Protein AF-A0A258DUW4-F1 (afdb_monomer)

Solvent-accessible surface area (backbone atoms only — not comparable to full-atom values): 9072 Å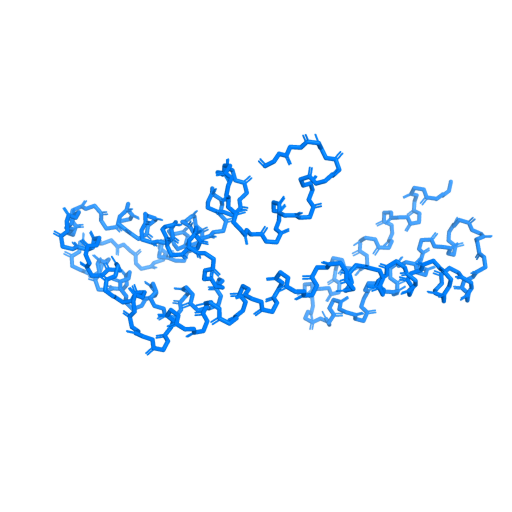² total; per-residue (Å²): 98,44,69,60,14,43,53,49,16,50,50,52,37,54,58,42,42,78,71,71,47,60,60,82,65,36,52,59,52,24,50,40,41,19,28,56,47,52,74,44,62,50,70,50,49,46,58,65,46,48,47,46,52,52,50,50,48,46,68,70,45,42,64,57,53,50,51,36,50,50,49,23,47,51,36,59,78,69,43,50,56,56,51,51,43,50,50,35,44,69,74,53,34,42,93,33,31,61,60,30,35,20,50,37,26,20,55,47,28,39,73,29,33,45,69,72,61,48,48,68,54,46,50,60,52,43,51,55,30,23,61,74,48,73,45,67,72,83,52,47,63,56,29,40,45,49,11,40,65,36,48,34,41,77,68,54,86,88,35,75,32,72,76,42,60,67,48,26,79,79,72,76,51,131

Foldseek 3Di:
DLVVQLVVLVVVLVVVVVVVDDSVVSVLVSQLSSCVVVVHDSVCSNPVPVVVVVVVCCVVCVVLVVVLAVQLVCCLVVCVLLVLLVVLCVVVHLCCLLVSLLQSQLVSVLSSHDLVSLCVRSVVSSVVSCVVNVHDPVCSVVSNCNNNPPCSAAPDPPRSHPNCVVCCVVVVHD

pLDDT: mean 79.93, std 10.69, range [49.47, 94.0]

Radius of gyration: 20.36 Å; Cα contacts (8 Å, |Δi|>4): 201; chains: 1; bounding box: 44×37×56 Å

Sequence (174 aa):
MGLLGILAGLGVLIFLAFRGWSIMLLAPVAGLIAAAFSSEPLLASWTQTFMLNAASFVAQFMPLFLLGALFGKLMEDSGSVTSIANFMTTRLGPQRAILAVVLAGAVVTYGGVSLFVAFFVLAPMATALFQSSGVPRRLMPAAIALGTSTFAMSAMPGTPSIQNAIPMPFFGTT

Secondary structure (DSSP, 8-state):
-HHHHHHHHHHHHHHHHHTT--HHHHHHHHHHHHHHHTT--HHHIIIIIIHHHHHHHHHHHHHHHHHHHHHHHHHHHTTHHHHHHHHHHHHH-GGGHHHHHHHHHHHHHHTT--HHHHHHHHHHHHHHHHHHHT--GGGHHHHHHHIIIIIHHHTSTT---HHHHTTHHHHT--

Mean predicted aligned error: 9.04 Å

Structure (mmCIF, N/CA/C/O backbone):
data_AF-A0A258DUW4-F1
#
_entry.id   AF-A0A258DUW4-F1
#
loop_
_atom_site.group_PDB
_atom_site.id
_atom_site.type_symbol
_atom_site.label_atom_id
_atom_site.label_alt_id
_atom_site.label_comp_id
_atom_site.label_asym_id
_atom_site.label_entity_id
_atom_site.label_seq_id
_atom_site.pdbx_PDB_ins_code
_atom_site.Cartn_x
_atom_site.Cartn_y
_atom_site.Cartn_z
_atom_site.occupancy
_atom_site.B_iso_or_equiv
_atom_site.auth_seq_id
_atom_site.auth_comp_id
_atom_site.auth_asym_id
_atom_site.auth_atom_id
_atom_site.pdbx_PDB_model_num
ATOM 1 N N . MET A 1 1 ? 2.252 -0.345 -33.210 1.00 61.62 1 MET A N 1
ATOM 2 C CA . MET A 1 1 ? 2.706 -1.644 -32.663 1.00 61.62 1 MET A CA 1
ATOM 3 C C . MET A 1 1 ? 3.051 -1.587 -31.17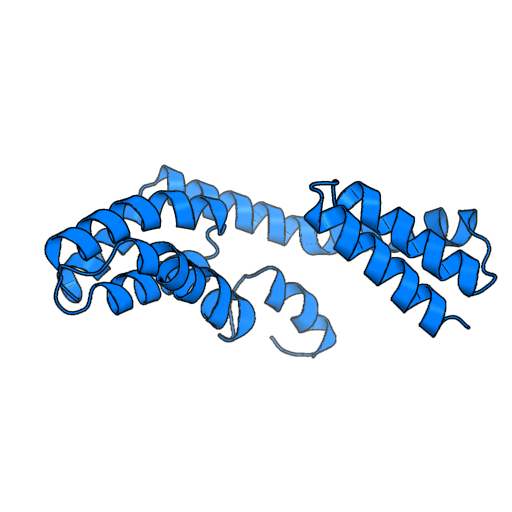6 1.00 61.62 1 MET A C 1
ATOM 5 O O . MET A 1 1 ? 2.662 -2.510 -30.474 1.00 61.62 1 MET A O 1
ATOM 9 N N . GLY A 1 2 ? 3.652 -0.507 -30.654 1.00 74.62 2 GLY A N 1
ATOM 10 C CA . GLY A 1 2 ? 3.999 -0.413 -29.223 1.00 74.62 2 GLY A CA 1
ATOM 11 C C . GLY A 1 2 ? 2.837 -0.592 -28.232 1.00 74.62 2 GLY A C 1
ATOM 12 O O . GLY A 1 2 ? 3.000 -1.278 -27.230 1.00 74.62 2 GLY A O 1
ATOM 13 N N . LEU A 1 3 ? 1.630 -0.093 -28.538 1.00 85.12 3 LEU A N 1
ATOM 14 C CA . LEU A 1 3 ? 0.448 -0.299 -27.681 1.00 85.12 3 LEU A CA 1
ATOM 15 C C . LEU A 1 3 ? 0.090 -1.786 -27.508 1.00 85.12 3 LEU A C 1
ATOM 17 O O . LEU A 1 3 ? -0.226 -2.218 -26.404 1.00 85.12 3 LEU A O 1
ATOM 21 N N . LEU A 1 4 ? 0.175 -2.578 -28.582 1.00 88.31 4 LEU A N 1
ATOM 22 C CA . LEU A 1 4 ? -0.075 -4.023 -28.524 1.00 88.31 4 LEU A CA 1
ATOM 23 C C . LEU A 1 4 ? 0.985 -4.731 -27.672 1.00 88.31 4 LEU A C 1
ATOM 25 O O . LEU A 1 4 ? 0.642 -5.618 -26.899 1.00 88.31 4 LEU A O 1
ATOM 29 N N . GLY A 1 5 ? 2.244 -4.293 -27.763 1.00 87.25 5 GLY A N 1
ATOM 30 C CA . GLY A 1 5 ? 3.333 -4.772 -26.913 1.00 87.25 5 GLY A CA 1
ATOM 31 C C . GLY A 1 5 ? 3.110 -4.499 -25.432 1.00 87.25 5 GLY A C 1
ATOM 32 O O . GLY A 1 5 ? 3.297 -5.386 -24.603 1.00 87.25 5 GLY A O 1
ATOM 33 N N . ILE A 1 6 ? 2.655 -3.289 -25.102 1.00 88.00 6 ILE A N 1
ATOM 34 C CA . ILE A 1 6 ? 2.314 -2.900 -23.729 1.00 88.00 6 ILE A CA 1
ATOM 35 C C . ILE A 1 6 ? 1.155 -3.753 -23.205 1.00 88.00 6 ILE A C 1
ATOM 37 O O . ILE A 1 6 ? 1.253 -4.301 -22.111 1.00 88.00 6 ILE A O 1
ATOM 41 N N . LEU A 1 7 ? 0.081 -3.917 -23.986 1.00 92.94 7 LEU A N 1
ATOM 42 C CA . LEU A 1 7 ? -1.069 -4.738 -23.591 1.00 92.94 7 LEU A CA 1
ATOM 43 C C . LEU A 1 7 ? -0.688 -6.214 -23.410 1.00 92.94 7 LEU A C 1
ATOM 45 O O . LEU A 1 7 ? -1.125 -6.841 -22.446 1.00 92.94 7 LEU A O 1
ATOM 49 N N . ALA A 1 8 ? 0.156 -6.759 -24.289 1.00 92.25 8 ALA A N 1
ATOM 50 C CA . ALA A 1 8 ? 0.662 -8.123 -24.173 1.00 92.25 8 ALA A CA 1
ATOM 51 C C . ALA A 1 8 ? 1.546 -8.298 -22.927 1.00 92.25 8 ALA A C 1
ATOM 53 O O . ALA A 1 8 ? 1.333 -9.229 -22.151 1.00 92.25 8 ALA A O 1
ATOM 54 N N . GLY A 1 9 ? 2.491 -7.381 -22.694 1.00 90.38 9 GLY A N 1
ATOM 55 C CA . GLY A 1 9 ? 3.350 -7.391 -21.509 1.00 90.38 9 GLY A CA 1
ATOM 56 C C . GLY A 1 9 ? 2.547 -7.283 -20.212 1.00 90.38 9 GLY A C 1
ATOM 57 O O . GLY A 1 9 ? 2.777 -8.050 -19.277 1.00 90.38 9 GLY A O 1
ATOM 58 N N . LEU A 1 10 ? 1.547 -6.398 -20.180 1.00 92.12 10 LEU A N 1
ATOM 59 C CA . LEU A 1 10 ? 0.636 -6.245 -19.047 1.00 92.12 10 LEU A CA 1
ATOM 60 C C . LEU A 1 10 ? -0.199 -7.514 -18.821 1.00 92.12 10 LEU A C 1
ATOM 62 O O . LEU A 1 10 ? -0.313 -7.978 -17.690 1.00 92.12 10 LEU A O 1
ATOM 66 N N . GLY A 1 11 ? -0.745 -8.105 -19.886 1.00 93.62 11 GLY A N 1
ATOM 67 C CA . GLY A 1 11 ? -1.515 -9.345 -19.811 1.00 93.62 11 GLY A CA 1
ATOM 68 C C . GLY A 1 11 ? -0.697 -10.506 -19.243 1.00 93.62 11 GLY A C 1
ATOM 69 O O . GLY A 1 11 ? -1.169 -11.209 -18.349 1.00 93.62 11 GLY A O 1
ATOM 70 N N . VAL A 1 12 ? 0.552 -10.665 -19.698 1.00 92.50 12 VAL A N 1
ATOM 71 C CA . VAL A 1 12 ? 1.491 -11.674 -19.176 1.00 92.50 12 VAL A CA 1
ATOM 72 C C . V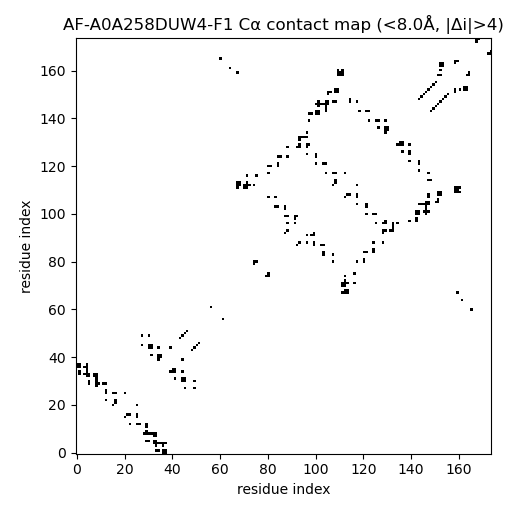AL A 1 12 ? 1.808 -11.421 -17.704 1.00 92.50 12 VAL A C 1
ATOM 74 O O . VAL A 1 12 ? 1.756 -12.355 -16.902 1.00 92.50 12 VAL A O 1
ATOM 77 N N . LEU A 1 13 ? 2.091 -10.169 -17.334 1.00 93.12 13 LEU A N 1
ATOM 78 C CA . LEU A 1 13 ? 2.370 -9.789 -15.951 1.00 93.12 13 LEU A CA 1
ATOM 79 C C . LEU A 1 13 ? 1.189 -10.124 -15.042 1.00 93.12 13 LEU A C 1
ATOM 81 O O . LEU A 1 13 ? 1.382 -10.785 -14.026 1.00 93.12 13 LEU A O 1
ATOM 85 N N . ILE A 1 14 ? -0.027 -9.720 -15.416 1.00 92.94 14 ILE A N 1
ATOM 86 C CA . ILE A 1 14 ? -1.240 -9.971 -14.630 1.00 92.94 14 ILE A CA 1
ATOM 87 C C . ILE A 1 14 ? -1.478 -11.477 -14.492 1.00 92.94 14 ILE A C 1
ATOM 89 O O . ILE A 1 14 ? -1.643 -11.976 -13.379 1.00 92.94 14 ILE A O 1
ATOM 93 N N . PHE A 1 15 ? -1.451 -12.215 -15.604 1.00 94.00 15 PHE A N 1
ATOM 94 C CA . PHE A 1 15 ? -1.701 -13.656 -15.609 1.00 94.00 15 PHE A CA 1
ATOM 95 C C . PHE A 1 15 ? -0.720 -14.419 -14.708 1.00 94.00 15 PHE A C 1
ATOM 97 O O . PHE A 1 15 ? -1.131 -15.262 -13.908 1.00 94.00 15 PHE A O 1
ATOM 104 N N . LEU A 1 16 ? 0.576 -14.109 -14.801 1.00 92.81 16 LEU A N 1
ATOM 105 C CA . LEU A 1 16 ? 1.602 -14.774 -13.999 1.00 92.81 16 LEU A CA 1
ATOM 106 C C . LEU A 1 16 ? 1.604 -14.305 -12.539 1.00 92.81 16 LEU A C 1
ATOM 108 O O . LEU A 1 16 ? 1.840 -15.124 -11.650 1.00 92.81 16 LEU A O 1
ATOM 112 N N . ALA A 1 17 ? 1.271 -13.041 -12.267 1.00 91.06 17 ALA A N 1
ATOM 113 C CA . ALA A 1 17 ? 1.119 -12.538 -10.903 1.00 91.06 17 ALA A CA 1
ATOM 114 C C . ALA A 1 17 ? -0.002 -13.279 -10.156 1.00 91.06 17 ALA A C 1
ATOM 116 O O . ALA A 1 17 ? 0.204 -13.722 -9.027 1.00 91.06 17 ALA A O 1
ATOM 117 N N . PHE A 1 18 ? -1.148 -13.528 -10.806 1.00 90.69 18 PHE A N 1
ATOM 118 C CA . PHE A 1 18 ? -2.220 -14.356 -10.233 1.00 90.69 18 PHE A CA 1
ATOM 119 C C . PHE A 1 18 ? -1.818 -15.823 -10.029 1.00 90.69 18 PHE A C 1
ATOM 121 O O . PHE A 1 18 ? -2.407 -16.514 -9.201 1.00 90.69 18 PHE A O 1
ATOM 128 N N . ARG A 1 19 ? -0.788 -16.298 -10.738 1.00 91.00 19 ARG A N 1
ATOM 129 C CA . ARG A 1 19 ? -0.207 -17.637 -10.568 1.00 91.00 19 ARG A CA 1
ATOM 130 C C . ARG A 1 19 ? 0.877 -17.693 -9.480 1.00 91.00 19 ARG A C 1
ATOM 132 O O . ARG A 1 19 ? 1.535 -18.720 -9.334 1.00 91.00 19 ARG A O 1
ATOM 139 N N . GLY A 1 20 ? 1.071 -16.608 -8.726 1.00 87.38 20 GLY A N 1
ATOM 140 C CA . GLY A 1 20 ? 1.993 -16.541 -7.589 1.00 87.38 20 GLY A CA 1
ATOM 141 C C . GLY A 1 20 ? 3.451 -16.264 -7.958 1.00 87.38 20 GLY A C 1
ATOM 142 O O . GLY A 1 20 ? 4.335 -16.441 -7.124 1.00 87.38 20 GLY A O 1
ATOM 143 N N . TRP A 1 21 ? 3.730 -15.844 -9.194 1.00 91.56 21 TRP A N 1
ATOM 144 C CA . TRP A 1 21 ? 5.083 -15.465 -9.597 1.00 91.56 21 TRP A CA 1
ATOM 145 C C . TRP A 1 21 ? 5.468 -14.105 -9.004 1.00 91.56 21 TRP A C 1
ATOM 147 O O . TRP A 1 21 ? 4.634 -13.211 -8.859 1.00 91.56 21 TRP A O 1
ATOM 157 N N . SER A 1 22 ? 6.753 -13.932 -8.687 1.00 89.75 22 SER A N 1
ATOM 158 C CA . SER A 1 22 ? 7.258 -12.678 -8.121 1.00 89.75 22 SER A CA 1
ATOM 159 C C . SER A 1 22 ? 7.131 -11.525 -9.116 1.00 89.75 22 SER A C 1
ATOM 161 O O . SER A 1 22 ? 7.727 -11.551 -10.195 1.00 89.75 22 SER A O 1
ATOM 163 N N . ILE A 1 23 ? 6.420 -10.468 -8.716 1.00 88.88 23 ILE A N 1
ATOM 164 C CA . ILE A 1 23 ? 6.245 -9.248 -9.517 1.00 88.88 23 ILE A CA 1
ATOM 165 C C . ILE A 1 23 ? 7.600 -8.595 -9.827 1.00 88.88 23 ILE A C 1
ATOM 167 O O . ILE A 1 23 ? 7.779 -8.061 -10.918 1.00 88.88 23 ILE A O 1
ATOM 171 N N . MET A 1 24 ? 8.582 -8.700 -8.921 1.00 87.19 24 MET A N 1
ATOM 172 C CA . MET A 1 24 ? 9.936 -8.189 -9.167 1.00 87.19 24 MET A CA 1
ATOM 173 C C . MET A 1 24 ? 10.609 -8.849 -10.375 1.00 87.19 24 MET A C 1
ATOM 175 O O . MET A 1 24 ? 11.341 -8.177 -11.094 1.00 87.19 24 MET A O 1
ATOM 179 N N . LEU A 1 25 ? 10.355 -10.138 -10.617 1.00 88.44 25 LEU A N 1
ATOM 180 C CA . LEU A 1 25 ? 10.871 -10.844 -11.793 1.00 88.44 25 LEU A CA 1
ATOM 181 C C . LEU A 1 25 ? 10.027 -10.553 -13.037 1.00 88.44 25 LEU A C 1
ATOM 183 O O . LEU A 1 25 ? 10.560 -10.439 -14.137 1.00 88.44 25 LEU A O 1
ATOM 187 N N . LEU A 1 26 ? 8.711 -10.413 -12.871 1.00 91.75 26 LEU A N 1
ATOM 188 C CA . LEU A 1 26 ? 7.791 -10.182 -13.983 1.00 91.75 26 LEU A CA 1
ATOM 189 C C . LEU A 1 26 ? 7.877 -8.766 -14.561 1.00 91.75 26 LEU A C 1
ATOM 191 O O . LEU A 1 26 ? 7.679 -8.601 -15.759 1.00 91.75 26 LEU A O 1
ATOM 195 N N . ALA A 1 27 ? 8.179 -7.751 -13.749 1.00 89.62 27 ALA A N 1
ATOM 196 C CA . ALA A 1 27 ? 8.284 -6.361 -14.193 1.00 89.62 27 ALA A CA 1
ATOM 197 C C . ALA A 1 27 ? 9.313 -6.149 -15.330 1.00 89.62 27 ALA A C 1
ATOM 199 O O . ALA A 1 27 ? 8.925 -5.610 -16.371 1.00 89.62 27 ALA A O 1
ATOM 200 N N . PRO A 1 28 ? 10.581 -6.605 -15.219 1.00 91.12 28 PRO A N 1
ATOM 201 C CA . PRO A 1 28 ? 11.531 -6.504 -16.327 1.00 91.12 28 PRO A CA 1
ATOM 202 C C . PRO A 1 28 ? 11.120 -7.370 -17.525 1.00 91.12 28 PRO A C 1
ATOM 204 O O . PRO A 1 28 ? 11.279 -6.939 -18.663 1.00 91.12 28 PRO A O 1
ATOM 207 N N . VAL A 1 29 ? 10.529 -8.550 -17.300 1.00 91.56 29 VAL A N 1
ATOM 208 C CA . VAL A 1 29 ? 10.030 -9.419 -18.384 1.00 91.56 29 VAL A CA 1
ATOM 209 C C . VAL A 1 29 ? 8.921 -8.728 -19.182 1.00 91.56 29 VAL A C 1
ATOM 211 O O . VAL A 1 29 ? 8.949 -8.737 -20.410 1.00 91.56 29 VAL A O 1
ATOM 214 N N . ALA A 1 30 ? 7.976 -8.072 -18.511 1.00 91.81 30 ALA A N 1
ATOM 215 C CA . ALA A 1 30 ? 6.918 -7.306 -19.161 1.00 91.81 30 ALA A CA 1
ATOM 216 C C . ALA A 1 30 ? 7.478 -6.118 -19.959 1.00 91.81 30 ALA A C 1
ATOM 218 O O . ALA A 1 30 ? 7.038 -5.873 -21.083 1.00 91.81 30 ALA A O 1
ATOM 219 N N . GLY A 1 31 ? 8.488 -5.427 -19.417 1.00 90.00 31 GLY A N 1
ATOM 220 C CA . GLY A 1 31 ? 9.210 -4.369 -20.128 1.00 90.00 31 GLY A CA 1
ATOM 221 C C . GLY A 1 31 ? 9.910 -4.876 -21.392 1.00 90.00 31 GLY A C 1
ATOM 222 O O . GLY A 1 31 ? 9.814 -4.248 -22.443 1.00 90.00 31 GLY A O 1
ATOM 223 N N . LEU A 1 32 ? 10.541 -6.052 -21.325 1.00 91.44 32 LEU A N 1
ATOM 224 C CA . LEU A 1 32 ? 11.173 -6.699 -22.478 1.00 91.44 32 LEU A CA 1
ATOM 225 C C . LEU A 1 32 ? 10.159 -7.109 -23.550 1.00 91.44 32 LEU A C 1
ATOM 227 O O . LEU A 1 32 ? 10.427 -6.935 -24.735 1.00 91.44 32 LEU A O 1
ATOM 231 N N . ILE A 1 33 ? 8.985 -7.608 -23.153 1.00 90.75 33 ILE A N 1
ATOM 232 C CA . ILE A 1 33 ? 7.895 -7.922 -24.088 1.00 90.75 33 ILE A CA 1
ATOM 233 C C . ILE A 1 33 ? 7.437 -6.646 -24.807 1.00 90.75 33 ILE A C 1
ATOM 235 O O . ILE A 1 33 ? 7.307 -6.642 -26.030 1.00 90.75 33 ILE A O 1
ATOM 239 N N . ALA A 1 34 ? 7.251 -5.542 -24.080 1.00 90.50 34 ALA A N 1
ATOM 240 C CA . ALA A 1 34 ? 6.877 -4.267 -24.686 1.00 90.50 34 ALA A CA 1
ATOM 241 C C . ALA A 1 34 ? 7.962 -3.731 -25.641 1.00 90.5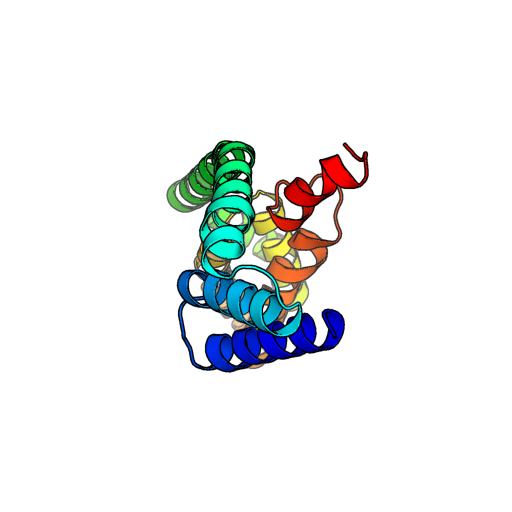0 34 ALA A C 1
ATOM 243 O O . ALA A 1 34 ? 7.639 -3.289 -26.745 1.00 90.50 34 ALA A O 1
ATOM 244 N N . ALA A 1 35 ? 9.240 -3.824 -25.260 1.00 89.44 35 ALA A N 1
ATOM 245 C CA . ALA A 1 35 ? 10.373 -3.422 -26.095 1.00 89.44 35 ALA A CA 1
ATOM 246 C C . ALA A 1 35 ? 10.487 -4.274 -27.373 1.00 89.44 35 ALA A C 1
ATOM 248 O O . ALA A 1 35 ? 10.699 -3.730 -28.458 1.00 89.44 35 ALA A O 1
ATOM 249 N N . ALA A 1 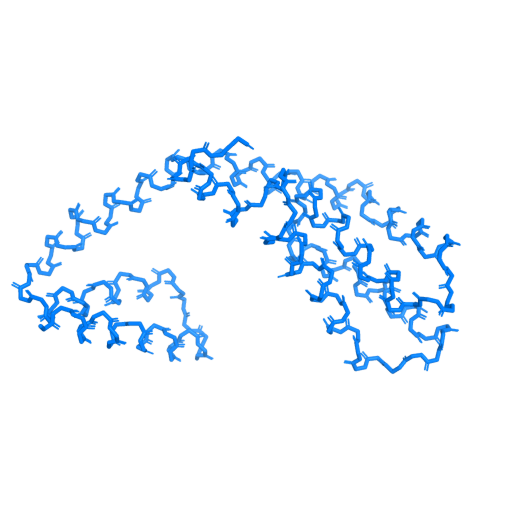36 ? 10.255 -5.590 -27.275 1.00 89.31 36 ALA A N 1
ATOM 250 C CA . ALA A 1 36 ? 10.275 -6.509 -28.415 1.00 89.31 36 ALA A CA 1
ATOM 251 C C . ALA A 1 36 ? 9.242 -6.123 -29.484 1.00 89.31 36 ALA A C 1
ATOM 253 O O . ALA A 1 36 ? 9.549 -6.078 -30.673 1.00 89.31 36 ALA A O 1
ATOM 254 N N . PHE A 1 37 ? 8.022 -5.792 -29.060 1.00 89.31 37 PHE A N 1
ATOM 255 C CA . PHE A 1 37 ? 6.935 -5.374 -29.953 1.00 89.31 37 PHE A CA 1
ATOM 256 C C . PHE A 1 37 ? 7.102 -3.951 -30.507 1.00 89.31 37 PHE A C 1
ATOM 258 O O . PHE A 1 37 ? 6.496 -3.611 -31.526 1.00 89.31 37 PHE A O 1
ATOM 265 N N . SER A 1 38 ? 7.908 -3.122 -29.844 1.00 87.12 38 SER A N 1
ATOM 266 C CA . SER A 1 38 ? 8.281 -1.779 -30.303 1.00 87.12 38 SER A CA 1
ATOM 267 C C . SER A 1 38 ? 9.547 -1.770 -31.162 1.00 87.12 38 SER A C 1
ATOM 269 O O . SER A 1 38 ? 9.967 -0.701 -31.599 1.00 87.12 38 SER A O 1
ATOM 271 N N . SER A 1 39 ? 10.136 -2.939 -31.455 1.00 85.94 39 SER A N 1
ATOM 272 C CA . SER A 1 39 ? 11.400 -3.073 -32.198 1.00 85.94 39 SER A CA 1
ATOM 273 C C . SER A 1 39 ? 12.560 -2.274 -31.577 1.00 85.94 39 SER A C 1
ATOM 275 O O . SER A 1 39 ? 13.449 -1.799 -32.280 1.00 85.94 39 SER A O 1
ATOM 277 N N . GLU A 1 40 ? 12.558 -2.137 -30.248 1.00 85.81 40 GLU A N 1
ATOM 278 C CA . GLU A 1 40 ? 13.646 -1.506 -29.501 1.00 85.81 40 GLU A CA 1
ATOM 279 C C . GLU A 1 40 ? 14.750 -2.514 -29.126 1.00 85.81 40 GLU A C 1
ATOM 281 O O . GLU A 1 40 ? 14.480 -3.712 -28.968 1.00 85.81 40 GLU A O 1
ATOM 286 N N . PRO A 1 41 ? 16.003 -2.059 -28.927 1.00 89.62 41 PRO A N 1
ATOM 287 C CA . PRO A 1 41 ? 17.081 -2.928 -28.469 1.00 89.62 41 PRO A CA 1
ATOM 288 C C . PRO A 1 41 ? 16.824 -3.453 -27.046 1.00 89.62 41 PRO A C 1
ATOM 290 O O . PRO A 1 41 ? 17.021 -2.745 -26.062 1.00 89.62 41 PRO A O 1
ATOM 293 N N . LEU A 1 42 ? 16.458 -4.734 -26.930 1.00 89.88 42 LEU A N 1
ATOM 294 C CA . LEU A 1 42 ? 16.046 -5.382 -25.673 1.00 89.88 42 LEU A CA 1
ATOM 295 C C . LEU A 1 42 ? 17.021 -5.172 -24.506 1.00 89.88 42 LEU A C 1
ATOM 297 O O . LEU A 1 42 ? 16.613 -4.833 -23.396 1.00 89.88 42 LEU A O 1
ATOM 301 N N . LEU A 1 43 ? 18.321 -5.359 -24.756 1.00 90.19 43 LEU A N 1
ATOM 302 C CA . LEU A 1 43 ? 19.348 -5.216 -23.723 1.00 90.19 43 LEU A CA 1
ATOM 303 C C . LEU A 1 43 ? 19.484 -3.760 -23.251 1.00 90.19 43 LEU A C 1
ATOM 305 O O . LEU A 1 43 ? 19.708 -3.516 -22.064 1.00 90.19 43 LEU A O 1
ATOM 309 N N . ALA A 1 44 ? 19.316 -2.796 -24.160 1.00 88.75 44 ALA A N 1
ATOM 310 C CA . ALA A 1 44 ? 19.337 -1.379 -23.818 1.00 88.75 44 ALA A CA 1
ATOM 311 C C . ALA A 1 44 ? 18.065 -0.985 -23.054 1.00 88.75 44 ALA A C 1
ATOM 313 O O . ALA A 1 44 ? 18.170 -0.359 -22.003 1.00 88.75 44 ALA A O 1
ATOM 314 N N . SER A 1 45 ? 16.883 -1.427 -23.493 1.00 89.06 45 SER A N 1
ATOM 315 C CA . SER A 1 45 ? 15.624 -1.162 -22.785 1.00 89.06 45 SER A CA 1
ATOM 316 C C . SER A 1 45 ? 15.620 -1.776 -21.375 1.00 89.06 45 SER A C 1
ATOM 318 O O . SER A 1 45 ? 15.093 -1.177 -20.439 1.00 89.06 45 SER A O 1
ATOM 320 N N . TRP A 1 46 ? 16.271 -2.925 -21.161 1.00 88.81 46 TRP A N 1
ATOM 321 C CA . TRP A 1 46 ? 16.494 -3.453 -19.810 1.00 88.81 46 TRP A CA 1
ATOM 322 C C . TRP A 1 46 ? 17.473 -2.574 -19.017 1.00 88.81 46 TRP A C 1
ATOM 324 O O . TRP A 1 46 ? 17.126 -2.044 -17.960 1.00 88.81 46 TRP A O 1
ATOM 334 N N . THR A 1 47 ? 18.709 -2.423 -19.487 1.00 89.00 47 THR A N 1
ATOM 335 C CA . THR A 1 47 ? 19.797 -1.849 -18.674 1.00 89.00 47 THR A CA 1
ATOM 336 C C . THR A 1 47 ? 19.751 -0.327 -18.560 1.00 89.00 47 THR A C 1
ATOM 338 O O . THR A 1 47 ? 20.007 0.214 -17.490 1.00 89.00 47 THR A O 1
ATOM 341 N N . GLN A 1 48 ? 19.413 0.373 -19.639 1.00 90.00 48 GLN A N 1
ATOM 342 C CA . GLN A 1 48 ? 19.444 1.835 -19.706 1.00 90.00 48 GLN A CA 1
ATOM 343 C C . GLN A 1 48 ? 18.090 2.457 -19.384 1.00 90.00 48 GLN A C 1
ATOM 345 O O . GLN A 1 48 ? 18.036 3.534 -18.801 1.00 90.00 48 GLN A O 1
ATOM 350 N N . THR A 1 49 ? 16.989 1.782 -19.719 1.00 87.94 49 THR A N 1
ATOM 351 C CA . THR A 1 49 ? 15.649 2.309 -19.441 1.00 87.94 49 THR A CA 1
ATOM 352 C C . THR A 1 49 ? 15.102 1.742 -18.139 1.00 87.94 49 THR A C 1
ATOM 354 O O . THR A 1 49 ? 14.883 2.490 -17.190 1.00 87.94 49 THR A O 1
ATOM 357 N N . PHE A 1 50 ? 14.889 0.429 -18.045 1.00 89.12 50 PHE A N 1
ATOM 358 C CA . PHE A 1 50 ? 14.223 -0.162 -16.884 1.00 89.12 50 PHE A CA 1
ATOM 359 C C . PHE A 1 50 ? 15.062 -0.047 -15.603 1.00 89.12 50 PHE A C 1
ATOM 361 O O . PHE A 1 50 ? 14.568 0.461 -14.598 1.00 89.12 50 PHE A O 1
ATOM 368 N N . MET A 1 51 ? 16.332 -0.465 -15.625 1.00 91.62 51 MET A N 1
ATOM 369 C CA . MET A 1 51 ? 17.189 -0.448 -14.428 1.00 91.62 51 MET A CA 1
ATOM 370 C C . MET A 1 51 ? 17.484 0.965 -13.931 1.00 91.62 51 MET A C 1
ATOM 372 O O . MET A 1 51 ? 17.465 1.192 -12.725 1.00 91.62 51 MET A O 1
ATOM 376 N N . LEU A 1 52 ? 17.707 1.923 -14.833 1.00 92.00 52 LEU A N 1
ATOM 377 C CA . LEU A 1 52 ? 17.986 3.308 -14.450 1.00 92.00 52 LEU A CA 1
ATOM 378 C C . LEU A 1 52 ? 16.762 3.964 -13.790 1.00 92.00 52 LEU A C 1
ATOM 380 O O . LEU A 1 52 ? 16.886 4.586 -12.734 1.00 92.00 52 LEU A O 1
ATOM 384 N N . ASN A 1 53 ? 15.568 3.761 -14.362 1.00 87.31 53 ASN A N 1
ATOM 385 C CA . ASN A 1 53 ? 14.315 4.232 -13.766 1.00 87.31 53 ASN A CA 1
ATOM 386 C C . ASN A 1 53 ? 14.026 3.537 -12.429 1.00 87.31 53 ASN A C 1
ATOM 388 O O . ASN A 1 53 ? 13.649 4.200 -11.465 1.00 87.31 53 ASN A O 1
ATOM 392 N N . ALA A 1 54 ? 14.252 2.224 -12.337 1.00 87.94 54 ALA A N 1
ATOM 393 C CA . ALA A 1 54 ? 14.094 1.479 -11.091 1.00 87.94 54 ALA A CA 1
ATOM 394 C C . ALA A 1 54 ? 15.056 1.980 -9.999 1.00 87.94 54 ALA A C 1
ATOM 396 O O . ALA A 1 54 ? 14.640 2.189 -8.862 1.00 87.94 54 ALA A O 1
ATOM 397 N N . ALA A 1 55 ? 16.323 2.227 -10.340 1.00 89.75 55 ALA A N 1
ATOM 398 C CA . ALA A 1 55 ? 17.311 2.768 -9.412 1.00 89.75 55 ALA A CA 1
ATOM 399 C C . ALA A 1 55 ? 16.934 4.179 -8.941 1.00 89.75 55 ALA A C 1
ATOM 401 O O . ALA A 1 55 ? 16.997 4.457 -7.746 1.00 89.75 55 ALA A O 1
ATOM 402 N N . SER A 1 56 ? 16.489 5.047 -9.855 1.00 87.81 56 SER A N 1
ATOM 403 C CA . SER A 1 56 ? 16.017 6.395 -9.515 1.00 87.81 56 SER A CA 1
ATOM 404 C C . SER A 1 56 ? 14.800 6.353 -8.587 1.00 87.81 56 SER A C 1
ATOM 406 O O . SER A 1 56 ? 14.765 7.057 -7.581 1.00 87.81 56 SER A O 1
ATOM 408 N N . PHE A 1 57 ? 13.843 5.462 -8.863 1.00 83.56 57 PHE A N 1
ATOM 409 C CA . PHE A 1 57 ? 12.678 5.239 -8.010 1.00 83.56 57 PHE A CA 1
ATOM 410 C C . PHE A 1 57 ? 13.082 4.806 -6.598 1.00 83.56 57 PHE A C 1
ATOM 412 O O . PHE A 1 57 ? 12.621 5.385 -5.616 1.00 83.56 57 PHE A O 1
ATOM 419 N N . VAL A 1 58 ? 13.980 3.823 -6.479 1.00 85.25 58 VAL A N 1
ATOM 420 C CA . VAL A 1 58 ? 14.488 3.393 -5.171 1.00 85.25 58 VAL A CA 1
ATOM 421 C C . VAL A 1 58 ? 15.203 4.549 -4.477 1.00 85.25 58 VAL A C 1
ATOM 423 O O . VAL A 1 58 ? 14.910 4.823 -3.322 1.00 85.25 58 VAL A O 1
ATOM 426 N N . ALA A 1 59 ? 16.077 5.282 -5.165 1.00 84.31 59 ALA A N 1
ATOM 427 C CA . ALA A 1 59 ? 16.796 6.405 -4.570 1.00 84.31 59 ALA A CA 1
ATOM 428 C C . ALA A 1 59 ? 15.854 7.501 -4.034 1.00 84.31 59 ALA A C 1
ATOM 430 O O . ALA A 1 59 ? 16.086 8.026 -2.947 1.00 84.31 59 ALA A O 1
ATOM 431 N N . GLN A 1 60 ? 14.779 7.819 -4.762 1.00 79.44 60 GLN A N 1
ATOM 432 C CA . GLN A 1 60 ? 13.818 8.853 -4.368 1.00 79.44 60 GLN A CA 1
ATOM 433 C C . GLN A 1 60 ? 12.884 8.399 -3.240 1.00 79.44 60 GLN A C 1
ATOM 435 O O . GLN A 1 60 ? 12.658 9.144 -2.288 1.00 79.44 60 GLN A O 1
ATOM 440 N N . PHE A 1 61 ? 12.341 7.183 -3.327 1.00 74.75 61 PHE A N 1
ATOM 441 C CA . PHE A 1 61 ? 11.275 6.732 -2.429 1.00 74.75 61 PHE A CA 1
ATOM 442 C C . PHE A 1 61 ? 11.754 5.847 -1.274 1.00 74.75 61 PHE A C 1
ATOM 444 O O . PHE A 1 61 ? 10.992 5.627 -0.332 1.00 74.75 61 PHE A O 1
ATOM 451 N N . MET A 1 62 ? 13.004 5.368 -1.277 1.00 80.25 62 MET A N 1
ATOM 452 C CA . MET A 1 62 ? 13.518 4.524 -0.191 1.00 80.25 62 MET A CA 1
ATOM 453 C C . MET A 1 62 ? 13.427 5.193 1.184 1.00 80.25 62 MET A C 1
ATOM 455 O O . MET A 1 62 ? 12.964 4.513 2.098 1.00 80.25 62 MET A O 1
ATOM 459 N N . PRO A 1 63 ? 13.784 6.481 1.385 1.00 79.56 63 PRO A N 1
ATOM 460 C CA . PRO A 1 63 ? 13.663 7.109 2.703 1.00 79.56 63 PRO A CA 1
ATOM 461 C C . PRO A 1 63 ? 12.225 7.093 3.214 1.00 79.56 63 PRO A C 1
ATOM 463 O O . PRO A 1 63 ? 11.980 6.741 4.366 1.00 79.56 63 PRO A O 1
ATOM 466 N N . LEU A 1 64 ? 11.271 7.387 2.331 1.00 73.62 64 LEU A N 1
ATOM 467 C CA . LEU A 1 64 ? 9.852 7.341 2.650 1.00 73.62 64 LEU A CA 1
ATOM 468 C C . LEU A 1 64 ? 9.405 5.920 3.018 1.00 73.62 64 LEU A C 1
ATOM 470 O O . LEU A 1 64 ? 8.742 5.732 4.035 1.00 73.62 64 LEU A O 1
ATOM 474 N N . PHE A 1 65 ? 9.787 4.911 2.230 1.00 73.06 65 PHE A N 1
ATOM 475 C CA . PHE A 1 65 ? 9.425 3.517 2.504 1.00 73.06 65 PHE A CA 1
ATOM 476 C C . PHE A 1 65 ? 10.065 2.990 3.785 1.00 73.06 65 PHE A C 1
ATOM 478 O O . PHE A 1 65 ? 9.406 2.283 4.541 1.00 73.06 65 PHE A O 1
ATOM 485 N N . LEU A 1 66 ? 11.322 3.346 4.052 1.00 79.44 66 LEU A N 1
ATOM 486 C CA . LEU A 1 66 ? 12.040 2.940 5.254 1.00 79.44 66 LEU A CA 1
ATOM 487 C C . LEU A 1 66 ? 11.415 3.559 6.504 1.00 79.44 66 LEU A C 1
ATOM 489 O O . LEU A 1 66 ? 11.145 2.842 7.465 1.00 79.44 66 LEU A O 1
ATOM 493 N N . LEU A 1 67 ? 11.153 4.868 6.486 1.00 77.75 67 LEU A N 1
ATOM 494 C CA . LEU A 1 67 ? 10.507 5.562 7.601 1.00 77.75 67 LEU A CA 1
ATOM 495 C C . LEU A 1 67 ? 9.072 5.070 7.811 1.00 77.75 67 LEU A C 1
ATOM 497 O O . LEU A 1 67 ? 8.680 4.829 8.949 1.00 77.75 67 LEU A O 1
ATOM 501 N N . GLY A 1 68 ? 8.314 4.847 6.733 1.00 70.44 68 GLY A N 1
ATOM 502 C CA . GLY A 1 68 ? 6.976 4.259 6.800 1.00 70.44 68 GLY A CA 1
ATOM 503 C C . GLY A 1 68 ? 6.985 2.840 7.376 1.00 70.44 68 GLY A C 1
ATOM 504 O O . GLY A 1 68 ? 6.186 2.523 8.255 1.00 70.44 68 GLY A O 1
ATOM 505 N N . ALA A 1 69 ? 7.929 1.994 6.952 1.00 74.56 69 ALA A N 1
ATOM 506 C CA . ALA A 1 69 ? 8.093 0.646 7.494 1.00 74.56 69 ALA A CA 1
ATOM 507 C C . ALA A 1 69 ? 8.492 0.666 8.978 1.00 74.56 69 ALA A C 1
ATOM 509 O O . ALA A 1 69 ? 7.923 -0.081 9.774 1.00 74.56 69 ALA A O 1
ATOM 510 N N . LEU A 1 70 ? 9.423 1.546 9.364 1.00 81.12 70 LEU A N 1
ATOM 511 C CA . LEU A 1 70 ? 9.855 1.716 10.751 1.00 81.12 70 LEU A CA 1
ATOM 512 C C . LEU A 1 70 ? 8.709 2.206 11.641 1.00 81.12 70 LEU A C 1
ATOM 514 O O . LEU A 1 70 ? 8.484 1.642 12.708 1.00 81.12 70 LEU A O 1
ATOM 518 N N . PHE A 1 71 ? 7.958 3.216 11.194 1.00 73.25 71 PHE A N 1
ATOM 519 C CA . PHE A 1 71 ? 6.780 3.715 11.900 1.00 73.25 71 PHE A CA 1
ATOM 520 C C . PHE A 1 71 ? 5.717 2.622 12.054 1.00 73.25 71 PHE A C 1
ATOM 522 O O . PHE A 1 71 ? 5.213 2.397 13.155 1.00 73.25 71 PHE A O 1
ATOM 529 N N . GLY A 1 72 ? 5.417 1.894 10.973 1.00 71.56 72 GLY A N 1
ATOM 530 C CA . GLY A 1 72 ? 4.494 0.764 11.008 1.00 71.56 72 GLY A CA 1
ATOM 531 C C . GLY A 1 72 ? 4.915 -0.299 12.023 1.00 71.56 72 GLY A C 1
ATOM 532 O O . GLY A 1 72 ? 4.067 -0.804 12.758 1.00 71.56 72 GLY A O 1
ATOM 533 N N . LYS A 1 73 ? 6.221 -0.583 12.120 1.00 75.88 73 LYS A N 1
ATOM 534 C CA . LYS A 1 73 ? 6.764 -1.537 13.091 1.00 75.88 73 LYS A CA 1
ATOM 535 C C . LYS A 1 73 ? 6.722 -1.014 14.530 1.00 75.88 73 LYS A C 1
ATOM 537 O O . LYS A 1 73 ? 6.293 -1.730 15.425 1.00 75.88 73 LYS A O 1
ATOM 542 N N . LEU A 1 74 ? 7.069 0.251 14.758 1.00 80.12 74 LEU A N 1
ATOM 543 C CA . LEU A 1 74 ? 6.944 0.904 16.068 1.00 80.12 74 LEU A CA 1
ATOM 544 C C . LEU A 1 74 ? 5.497 0.902 16.581 1.00 80.12 74 LEU A C 1
ATOM 546 O O . LE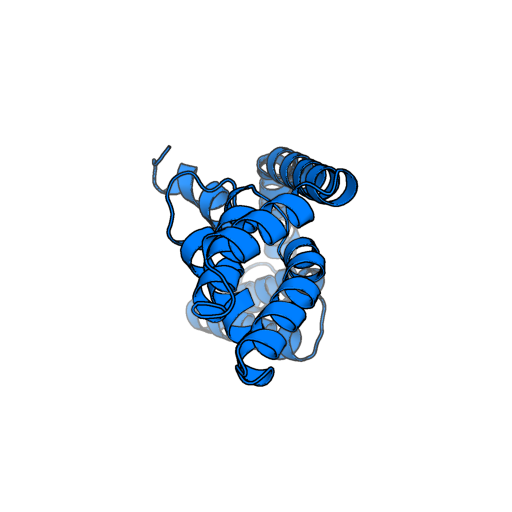U A 1 74 ? 5.251 0.668 17.764 1.00 80.12 74 LEU A O 1
ATOM 550 N N . MET A 1 75 ? 4.525 1.146 15.703 1.00 72.44 75 MET A N 1
ATOM 551 C CA . MET A 1 75 ? 3.102 1.100 16.050 1.00 72.44 75 MET A CA 1
ATOM 552 C C . MET A 1 75 ? 2.642 -0.309 16.435 1.00 72.44 75 MET A C 1
ATOM 554 O O . MET A 1 75 ? 1.838 -0.452 17.359 1.00 72.44 75 MET A O 1
ATOM 558 N N . GLU A 1 76 ? 3.157 -1.334 15.750 1.00 73.69 76 GLU A N 1
ATOM 559 C CA . GLU A 1 76 ? 2.938 -2.742 16.091 1.00 73.69 76 GLU A CA 1
ATOM 560 C C . GLU A 1 76 ? 3.527 -3.072 17.468 1.00 73.69 76 GLU A C 1
ATOM 562 O O . GLU A 1 76 ? 2.801 -3.507 18.361 1.00 73.69 76 GLU A O 1
ATOM 567 N N . ASP A 1 77 ? 4.818 -2.796 17.662 1.00 81.88 77 ASP A N 1
ATOM 568 C CA . ASP A 1 77 ? 5.565 -3.190 18.859 1.00 81.88 77 ASP A CA 1
ATOM 569 C C . ASP A 1 77 ? 5.123 -2.416 20.111 1.00 81.88 77 ASP A C 1
ATOM 571 O O . ASP A 1 77 ? 5.148 -2.948 21.218 1.00 81.88 77 ASP A O 1
ATOM 575 N N . SER A 1 78 ? 4.662 -1.172 19.951 1.00 83.38 78 SER A N 1
ATOM 576 C CA . SER A 1 78 ? 4.114 -0.367 21.054 1.00 83.38 78 SER A CA 1
ATOM 577 C C . SER A 1 78 ? 2.705 -0.783 21.489 1.00 83.38 78 SER A C 1
ATOM 579 O O . SER A 1 78 ? 2.208 -0.289 22.500 1.00 83.38 78 SER A O 1
ATOM 581 N N . GLY A 1 79 ? 2.012 -1.632 20.722 1.00 80.38 79 GLY A N 1
ATOM 582 C CA . GLY A 1 79 ? 0.606 -1.966 20.969 1.00 80.38 79 GLY A CA 1
ATOM 583 C C . GLY A 1 79 ? -0.369 -0.808 20.707 1.00 80.38 79 GLY A C 1
ATOM 584 O O . GLY A 1 79 ? -1.561 -0.923 21.012 1.00 80.38 79 GLY A O 1
ATOM 585 N N . SER A 1 80 ? 0.096 0.297 20.112 1.00 78.75 80 SER A N 1
ATOM 586 C CA . SER A 1 80 ? -0.730 1.474 19.809 1.00 78.75 80 SER A CA 1
ATOM 587 C C . SER A 1 80 ? -1.900 1.121 18.891 1.00 78.75 80 SER A C 1
ATOM 589 O O . SER A 1 80 ? -3.025 1.573 19.112 1.00 78.75 80 SER A O 1
ATOM 591 N N . VAL A 1 81 ? -1.667 0.241 17.910 1.00 70.88 81 VAL A N 1
ATOM 592 C CA . VAL A 1 81 ? -2.715 -0.251 16.999 1.00 70.88 81 VAL A CA 1
ATOM 593 C C . VAL A 1 81 ? -3.829 -0.966 17.776 1.00 70.88 81 VAL A C 1
ATOM 595 O O . VAL A 1 81 ? -5.009 -0.725 17.525 1.00 70.88 81 VAL A O 1
ATOM 598 N N . THR A 1 82 ? -3.473 -1.784 18.770 1.00 76.44 82 THR A N 1
ATOM 599 C CA . THR A 1 82 ? -4.427 -2.503 19.631 1.00 76.44 82 THR A CA 1
ATOM 600 C C . THR A 1 82 ? -5.235 -1.542 20.504 1.00 76.44 82 THR A C 1
ATOM 602 O O . THR A 1 82 ? -6.441 -1.718 20.674 1.00 76.44 82 THR A O 1
ATOM 605 N N . SER A 1 83 ? -4.602 -0.488 21.027 1.00 82.88 83 SER A N 1
ATOM 606 C CA . SER A 1 83 ? -5.287 0.544 21.814 1.00 82.88 83 SER A CA 1
ATOM 607 C C . SER A 1 83 ? -6.312 1.321 20.976 1.00 82.88 83 SER A C 1
ATOM 609 O O . SER A 1 83 ? -7.463 1.471 21.388 1.00 82.88 83 SER A O 1
ATOM 611 N N . ILE A 1 84 ? -5.941 1.730 19.754 1.00 77.50 84 ILE A N 1
ATOM 612 C CA . ILE A 1 84 ? -6.842 2.402 18.800 1.00 77.50 84 ILE A CA 1
ATOM 613 C C . ILE A 1 84 ? -8.030 1.496 18.449 1.00 77.50 84 ILE A C 1
ATOM 615 O O . ILE A 1 84 ? -9.183 1.928 18.504 1.00 77.50 84 ILE A O 1
ATOM 619 N N . ALA A 1 85 ? -7.761 0.226 18.141 1.00 71.19 85 ALA A N 1
ATOM 620 C CA . ALA A 1 85 ? -8.772 -0.792 17.871 1.00 71.19 85 ALA A CA 1
ATOM 621 C C . ALA A 1 85 ? -9.781 -0.940 19.030 1.00 71.19 85 ALA A C 1
ATOM 623 O O . ALA A 1 85 ? -11.000 -0.896 18.826 1.00 71.19 85 ALA A O 1
ATOM 624 N N . ASN A 1 86 ? -9.291 -1.038 20.268 1.00 78.19 86 ASN A N 1
ATOM 625 C CA . ASN A 1 86 ? -10.130 -1.155 21.462 1.00 78.19 86 ASN A CA 1
ATOM 626 C C . ASN A 1 86 ? -10.930 0.121 21.752 1.00 78.19 86 ASN A C 1
ATOM 628 O O . ASN A 1 86 ? -12.101 0.043 22.134 1.00 78.19 86 ASN A O 1
ATOM 632 N N . PHE A 1 87 ? -10.336 1.296 21.536 1.00 83.12 87 PHE A N 1
ATOM 633 C CA . PHE A 1 87 ? -11.021 2.580 21.676 1.00 83.12 87 PHE A CA 1
ATOM 634 C C . PHE A 1 87 ? -12.192 2.705 20.693 1.00 83.12 87 PHE A C 1
ATOM 636 O O . PHE A 1 87 ? -13.299 3.079 21.083 1.00 83.12 87 PHE A O 1
ATOM 643 N N . MET A 1 88 ? -11.990 2.328 19.426 1.00 78.56 88 MET A N 1
ATOM 644 C CA . MET A 1 88 ? -13.067 2.334 18.428 1.00 78.56 88 MET A CA 1
ATOM 645 C C . MET A 1 88 ? -14.166 1.329 18.782 1.00 78.56 88 MET A C 1
ATOM 647 O O . MET A 1 88 ? -15.352 1.647 18.685 1.00 78.56 88 MET A O 1
ATOM 651 N N . THR A 1 89 ? -13.777 0.150 19.270 1.00 74.06 89 THR A N 1
ATOM 652 C CA . THR A 1 89 ? -14.697 -0.898 19.733 1.00 74.06 89 THR A CA 1
ATOM 653 C C . THR A 1 89 ? -15.573 -0.423 20.895 1.00 74.06 89 THR A C 1
ATOM 655 O O . THR A 1 89 ? -16.788 -0.605 20.867 1.00 74.06 89 THR A O 1
ATOM 658 N N . THR A 1 90 ? -14.985 0.229 21.900 1.00 80.31 90 THR A N 1
ATOM 659 C CA . THR A 1 90 ? -15.714 0.737 23.077 1.00 80.31 90 THR A CA 1
ATOM 660 C C . THR A 1 90 ? -16.589 1.945 22.757 1.00 80.31 90 THR A C 1
ATOM 662 O O . THR A 1 90 ? -17.688 2.053 23.293 1.00 80.31 90 THR A O 1
ATOM 665 N N . ARG A 1 91 ? -16.150 2.840 21.863 1.00 82.38 91 ARG A N 1
ATOM 666 C CA . ARG A 1 91 ? -16.927 4.026 21.466 1.00 82.38 91 ARG A CA 1
ATOM 667 C C . ARG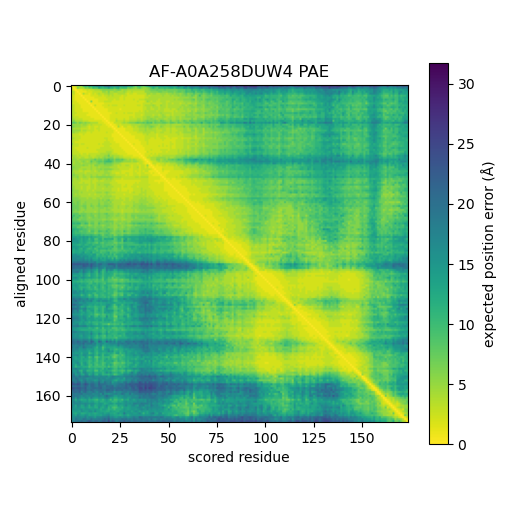 A 1 91 ? -18.120 3.714 20.567 1.00 82.38 91 ARG A C 1
ATOM 669 O O . ARG A 1 91 ? -19.162 4.342 20.721 1.00 82.38 91 ARG A O 1
ATOM 676 N N . LEU A 1 92 ? -17.960 2.814 19.597 1.00 80.50 92 LEU A N 1
ATOM 677 C CA . LEU A 1 92 ? -18.996 2.518 18.596 1.00 80.50 92 LEU A CA 1
ATOM 678 C C . LEU A 1 92 ? -19.876 1.330 18.992 1.00 80.50 92 LEU A C 1
ATOM 680 O O . LEU A 1 92 ? -21.022 1.242 18.546 1.00 80.50 92 LEU A O 1
ATOM 684 N N . GLY A 1 93 ? -19.350 0.451 19.844 1.00 74.00 93 GLY A N 1
ATOM 685 C CA . GLY A 1 93 ? -20.050 -0.701 20.387 1.00 74.00 93 GLY A CA 1
ATOM 686 C C . GLY A 1 93 ? -20.369 -1.798 19.357 1.00 74.00 93 GLY A C 1
ATOM 687 O O . GLY A 1 93 ? -20.160 -1.638 18.150 1.00 74.00 93 GLY A O 1
ATOM 688 N N . PRO A 1 94 ? -20.934 -2.929 19.820 1.00 74.75 94 PRO A N 1
ATOM 689 C CA . PRO A 1 94 ? -21.274 -4.069 18.965 1.00 74.75 94 PRO A CA 1
ATOM 690 C C . PRO A 1 94 ? -22.324 -3.726 17.899 1.00 74.75 94 PRO A C 1
ATOM 692 O O . PRO A 1 94 ? -22.277 -4.231 16.784 1.00 74.75 94 PRO A O 1
ATOM 695 N N . GLN A 1 95 ? -23.245 -2.807 18.198 1.00 79.81 95 GLN A N 1
ATOM 696 C CA . GLN A 1 95 ? -24.334 -2.411 17.293 1.00 79.81 95 GLN A CA 1
ATOM 697 C C . GLN A 1 95 ? -23.837 -1.851 15.951 1.00 79.81 95 GLN A C 1
ATOM 699 O O . GLN A 1 95 ? -24.568 -1.875 14.965 1.00 79.81 95 GLN A O 1
ATOM 704 N N . ARG A 1 96 ? -22.594 -1.352 15.898 1.00 85.81 96 ARG A N 1
ATOM 705 C CA . ARG A 1 96 ? -21.971 -0.784 14.696 1.00 85.81 96 ARG A CA 1
ATOM 706 C C . ARG A 1 96 ? -20.679 -1.514 14.322 1.00 85.81 96 ARG A C 1
ATOM 708 O O . ARG A 1 96 ? -19.741 -0.885 13.843 1.00 85.81 96 ARG A O 1
ATOM 715 N N . ALA A 1 97 ? -20.629 -2.837 14.504 1.00 84.56 97 ALA A N 1
ATOM 716 C CA . ALA A 1 97 ? -19.423 -3.648 14.311 1.00 84.56 97 ALA A CA 1
ATOM 717 C C . ALA A 1 97 ? -18.725 -3.453 12.954 1.00 84.56 97 ALA A C 1
ATOM 719 O O . ALA A 1 97 ? -17.511 -3.277 12.915 1.00 84.56 97 ALA A O 1
ATOM 720 N N . ILE A 1 98 ? -19.471 -3.428 11.843 1.00 87.31 98 ILE A N 1
ATOM 721 C CA . ILE A 1 98 ? -18.887 -3.202 10.508 1.00 87.31 98 ILE A CA 1
ATOM 722 C C . ILE A 1 98 ? -18.222 -1.822 10.441 1.00 87.31 98 ILE A C 1
ATOM 724 O O . ILE A 1 98 ? -17.080 -1.701 10.011 1.00 87.31 98 ILE A O 1
ATOM 728 N N . LEU A 1 99 ? -18.918 -0.789 10.913 1.00 86.38 99 LEU A N 1
ATOM 729 C CA . LEU A 1 99 ? -18.441 0.592 10.876 1.00 86.38 99 LEU A CA 1
ATOM 730 C C . LEU A 1 99 ? -17.233 0.791 11.805 1.00 86.38 99 LEU A C 1
ATOM 732 O O . LEU A 1 99 ? -16.287 1.477 11.434 1.00 86.38 99 LEU A O 1
ATOM 736 N N . ALA A 1 100 ? -17.221 0.131 12.965 1.00 86.88 100 ALA A N 1
ATOM 737 C CA . ALA A 1 100 ? -16.086 0.126 13.882 1.00 86.88 100 ALA A CA 1
ATOM 738 C C . ALA A 1 100 ? -14.834 -0.497 13.254 1.00 86.88 100 ALA A C 1
ATOM 740 O O . ALA A 1 100 ? -13.760 0.090 13.343 1.00 86.88 100 ALA A O 1
ATOM 741 N N . VAL A 1 101 ? -14.973 -1.636 12.564 1.00 87.62 101 VAL A N 1
ATOM 742 C CA . VAL A 1 101 ? -13.860 -2.280 11.847 1.00 87.62 101 VAL A CA 1
ATOM 743 C C . VAL A 1 101 ? -13.341 -1.391 10.723 1.00 87.62 101 VAL A C 1
ATOM 745 O O . VAL A 1 101 ? -12.132 -1.223 10.584 1.00 87.62 101 VAL A O 1
ATOM 748 N N . VAL A 1 102 ? -14.246 -0.789 9.952 1.00 89.00 102 VAL A N 1
ATOM 749 C CA . VAL A 1 102 ? -13.892 0.091 8.836 1.00 89.00 102 VAL A CA 1
ATOM 750 C C . VAL A 1 102 ? -13.147 1.335 9.322 1.00 89.00 102 VAL A C 1
ATOM 752 O O . VAL A 1 102 ? -12.093 1.658 8.781 1.00 89.00 102 VAL A O 1
ATOM 755 N N . LEU A 1 103 ? -13.654 2.017 10.352 1.00 87.00 103 LEU A N 1
ATOM 756 C CA . LEU A 1 103 ? -13.012 3.215 10.895 1.00 87.00 103 LEU A CA 1
ATOM 757 C C . LEU A 1 103 ? -11.695 2.895 11.602 1.00 87.00 103 LEU A C 1
ATOM 759 O O . LEU A 1 103 ? -10.726 3.623 11.417 1.00 87.00 103 LEU A O 1
ATOM 763 N N . ALA A 1 104 ? -11.631 1.806 12.371 1.00 84.75 104 ALA A N 1
ATOM 764 C CA . ALA A 1 104 ? -10.380 1.362 12.979 1.00 84.75 104 ALA A CA 1
ATOM 765 C C . ALA A 1 104 ? -9.334 1.047 11.903 1.00 84.75 104 ALA A C 1
ATOM 767 O O . ALA A 1 104 ? -8.199 1.504 12.007 1.00 84.75 104 ALA A O 1
ATOM 768 N N . GLY A 1 105 ? -9.732 0.340 10.839 1.00 85.38 105 GLY A N 1
ATOM 769 C CA . GLY A 1 105 ? -8.870 0.079 9.692 1.00 85.38 105 GLY A CA 1
ATOM 770 C C . GLY A 1 105 ? -8.376 1.362 9.045 1.00 85.38 105 GLY A C 1
ATOM 771 O O . GLY A 1 105 ? -7.170 1.526 8.892 1.00 85.38 105 GLY A O 1
ATOM 772 N N . ALA A 1 106 ? -9.288 2.297 8.778 1.00 83.00 106 ALA A N 1
ATOM 773 C CA . ALA A 1 106 ? -8.959 3.576 8.173 1.00 83.00 106 ALA A CA 1
ATOM 774 C C . ALA A 1 106 ? -7.972 4.389 9.014 1.00 83.00 106 ALA A C 1
ATOM 776 O O . ALA A 1 106 ? -6.998 4.888 8.468 1.00 83.00 106 ALA A O 1
ATOM 777 N N . VAL A 1 107 ? -8.181 4.492 10.330 1.00 81.75 107 VAL A N 1
ATOM 778 C CA . VAL A 1 107 ? -7.291 5.239 11.235 1.00 81.75 107 VAL A CA 1
ATOM 779 C C . VAL A 1 107 ? -5.904 4.602 11.299 1.00 81.75 107 VAL A C 1
ATOM 781 O O . VAL A 1 107 ? -4.899 5.307 11.230 1.00 81.75 107 VAL A O 1
ATOM 784 N N . VAL A 1 108 ? -5.836 3.273 11.392 1.00 78.31 108 VAL A N 1
ATOM 785 C CA . VAL A 1 108 ? -4.569 2.537 11.474 1.00 78.31 108 VAL A CA 1
ATOM 786 C C . VAL A 1 108 ? -3.757 2.699 10.190 1.00 78.31 108 VAL A C 1
ATOM 788 O O . VAL A 1 108 ? -2.578 3.045 10.253 1.00 78.31 108 VAL A O 1
ATOM 791 N N . THR A 1 109 ? -4.373 2.518 9.020 1.00 78.12 109 THR A N 1
ATOM 792 C CA . THR A 1 109 ? -3.665 2.684 7.741 1.00 78.12 109 THR A CA 1
ATOM 793 C C . THR A 1 109 ? -3.394 4.138 7.393 1.00 78.12 109 THR A C 1
ATOM 795 O O . THR A 1 109 ? -2.346 4.426 6.824 1.00 78.12 109 THR A O 1
ATOM 798 N N . TYR A 1 110 ? -4.277 5.065 7.776 1.00 75.31 110 TYR A N 1
ATOM 799 C CA . TYR A 1 110 ? -4.022 6.501 7.635 1.00 75.31 110 TYR A CA 1
ATOM 800 C C . TYR A 1 110 ? -2.801 6.928 8.452 1.00 75.31 110 TYR A C 1
ATOM 802 O O . TYR A 1 110 ? -2.016 7.757 8.004 1.00 75.31 110 TYR A O 1
ATOM 810 N N . GLY A 1 111 ? -2.588 6.302 9.614 1.00 69.62 111 GLY A N 1
ATOM 811 C CA . GLY A 1 111 ? -1.378 6.485 10.406 1.00 69.62 111 GLY A CA 1
ATOM 812 C C . GLY A 1 111 ? -0.091 6.070 9.687 1.00 69.62 111 GLY A C 1
ATOM 813 O O . GLY A 1 111 ? 0.976 6.435 10.151 1.00 69.62 111 GLY A O 1
ATOM 814 N N . GLY A 1 112 ? -0.151 5.346 8.565 1.00 66.31 112 GLY A N 1
ATOM 815 C CA . GLY A 1 112 ? 1.028 4.833 7.859 1.00 66.31 112 GLY A CA 1
ATOM 816 C C . GLY A 1 112 ? 1.415 3.409 8.266 1.00 66.31 112 GLY A C 1
ATOM 817 O O . GLY A 1 112 ? 2.495 2.936 7.918 1.00 66.31 112 GLY A O 1
ATOM 818 N N . VAL A 1 113 ? 0.545 2.699 8.992 1.00 69.06 113 VAL A N 1
ATOM 819 C CA . VAL A 1 113 ? 0.751 1.282 9.314 1.00 69.06 113 VAL A CA 1
ATOM 820 C C . VAL A 1 113 ? 0.553 0.434 8.058 1.00 69.06 113 VAL A C 1
ATOM 822 O O . VAL A 1 113 ? -0.419 0.596 7.320 1.00 69.06 113 VAL A O 1
ATOM 825 N N . SER A 1 114 ? 1.474 -0.505 7.828 1.00 68.44 114 SER A N 1
ATOM 826 C CA . SER A 1 114 ? 1.397 -1.448 6.710 1.00 68.44 114 SER A CA 1
ATOM 827 C C . SER A 1 114 ? 0.107 -2.266 6.754 1.00 68.44 114 SER A C 1
ATOM 829 O O . SER A 1 114 ? -0.298 -2.746 7.813 1.00 68.44 114 SER A O 1
ATOM 831 N N . LEU A 1 115 ? -0.490 -2.508 5.584 1.00 70.06 115 LEU A N 1
ATOM 832 C CA . LEU A 1 115 ? -1.652 -3.387 5.416 1.00 70.06 115 LEU A CA 1
ATOM 833 C C . LEU A 1 115 ? -1.468 -4.742 6.112 1.00 70.06 115 LEU A C 1
ATOM 835 O O . LEU A 1 115 ? -2.381 -5.210 6.784 1.00 70.06 115 LEU A O 1
ATOM 839 N N . PHE A 1 116 ? -0.286 -5.354 5.992 1.00 65.81 116 PHE A N 1
ATOM 840 C CA . PHE A 1 116 ? -0.005 -6.659 6.598 1.00 65.81 116 PHE A CA 1
ATOM 841 C C . PHE A 1 116 ? -0.110 -6.621 8.129 1.00 65.81 116 PHE A C 1
ATOM 843 O O . PHE A 1 116 ? -0.737 -7.494 8.723 1.00 65.81 116 PHE A O 1
ATOM 850 N N . VAL A 1 117 ? 0.430 -5.573 8.756 1.00 66.62 117 VAL A N 1
ATOM 851 C CA . VAL A 1 117 ? 0.337 -5.344 10.207 1.00 66.62 117 VAL A CA 1
ATOM 852 C C . VAL A 1 117 ? -1.101 -5.012 10.608 1.00 66.62 117 VAL A C 1
ATOM 854 O O . VAL A 1 117 ? -1.618 -5.548 11.588 1.00 66.62 117 VAL A O 1
ATOM 857 N N . ALA A 1 118 ? -1.785 -4.178 9.819 1.00 75.56 118 ALA A N 1
ATOM 858 C CA . ALA A 1 118 ? -3.179 -3.821 10.055 1.00 75.56 118 ALA A CA 1
ATOM 859 C C . ALA A 1 118 ? -4.079 -5.068 10.090 1.00 75.56 118 ALA A C 1
ATOM 861 O O . ALA A 1 118 ? -4.919 -5.187 10.979 1.00 75.56 118 ALA A O 1
ATOM 862 N N . PHE A 1 119 ? -3.865 -6.038 9.195 1.00 77.62 119 PHE A N 1
ATOM 863 C CA . PHE A 1 119 ? -4.603 -7.304 9.208 1.00 77.62 119 PHE A CA 1
ATOM 864 C C . PHE A 1 119 ? -4.416 -8.090 10.512 1.00 77.62 119 PHE A C 1
ATOM 866 O O . PHE A 1 119 ? -5.408 -8.582 11.051 1.00 77.62 119 PHE A O 1
ATOM 873 N N . PHE A 1 120 ? -3.196 -8.179 11.053 1.00 72.25 120 PHE A N 1
ATOM 874 C CA . PHE A 1 120 ? -2.935 -8.917 12.296 1.00 72.25 120 PHE A CA 1
ATOM 875 C C . PHE A 1 120 ? -3.651 -8.332 13.513 1.00 72.25 120 PHE A C 1
ATOM 877 O O . PHE A 1 120 ? -4.075 -9.086 14.386 1.00 72.25 120 PHE A O 1
ATOM 884 N N . VAL A 1 121 ? -3.831 -7.011 13.560 1.00 73.81 121 VAL A N 1
ATOM 885 C CA . VAL A 1 121 ? -4.493 -6.350 14.694 1.00 73.81 121 VAL A CA 1
ATOM 886 C C . VAL A 1 121 ? -6.005 -6.247 14.494 1.00 73.81 121 VAL A C 1
ATOM 888 O O . VAL A 1 121 ? -6.784 -6.481 15.420 1.00 73.81 121 VAL A O 1
ATOM 891 N N . LEU A 1 122 ? -6.453 -5.950 13.273 1.00 82.94 122 LEU A N 1
ATOM 892 C CA . LEU A 1 122 ? -7.874 -5.782 12.969 1.00 82.94 122 LEU A CA 1
ATOM 893 C C . LEU A 1 122 ? -8.618 -7.114 12.901 1.00 82.94 122 LEU A C 1
ATOM 895 O O . LEU A 1 122 ? -9.789 -7.151 13.262 1.00 82.94 122 LEU A O 1
ATOM 899 N N . ALA A 1 123 ? -7.983 -8.209 12.471 1.00 83.62 123 ALA A N 1
ATOM 900 C CA . ALA A 1 123 ? -8.635 -9.516 12.384 1.00 83.62 123 ALA A CA 1
ATOM 901 C C . ALA A 1 123 ? -9.169 -10.041 13.736 1.00 83.62 123 ALA A C 1
ATOM 903 O O . ALA A 1 123 ? -10.358 -10.385 13.793 1.00 83.62 123 ALA A O 1
ATOM 904 N N . PRO A 1 124 ? -8.384 -10.096 14.834 1.0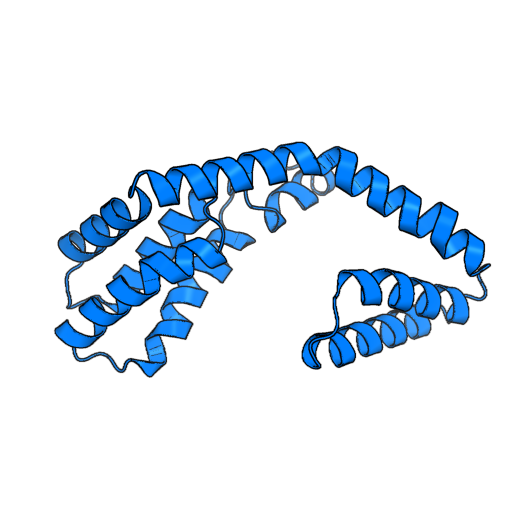0 77.06 124 PRO A N 1
ATOM 905 C CA . PRO A 1 124 ? -8.897 -10.533 16.133 1.00 77.06 124 PRO A CA 1
ATOM 906 C C . PRO A 1 124 ? -9.948 -9.564 16.698 1.00 77.06 124 PRO A C 1
ATOM 908 O O . PRO A 1 124 ? -10.981 -10.014 17.196 1.00 77.06 124 PRO A O 1
ATOM 911 N N . MET A 1 125 ? -9.755 -8.249 16.541 1.00 83.94 125 MET A N 1
ATOM 912 C CA . MET A 1 125 ? -10.736 -7.231 16.946 1.00 83.94 125 MET A CA 1
ATOM 913 C C . MET A 1 125 ? -12.073 -7.403 16.205 1.00 83.94 125 MET A C 1
ATOM 915 O O . MET A 1 125 ? -13.132 -7.489 16.828 1.00 83.94 125 MET A O 1
ATOM 919 N N . ALA A 1 126 ? -12.033 -7.493 14.874 1.00 84.75 126 ALA A N 1
ATOM 920 C CA . ALA A 1 126 ? -13.208 -7.675 14.032 1.00 84.75 126 ALA A CA 1
ATOM 921 C C . ALA A 1 126 ? -13.925 -8.990 14.354 1.00 84.75 126 ALA A C 1
ATOM 923 O O . ALA A 1 126 ? -15.152 -9.032 14.377 1.00 84.75 126 ALA A O 1
ATOM 924 N N . THR A 1 127 ? -13.169 -10.041 14.688 1.00 84.31 127 THR A N 1
ATOM 925 C CA . THR A 1 127 ? -13.721 -11.332 15.107 1.00 84.31 127 THR A CA 1
ATOM 926 C C . THR A 1 127 ? -14.549 -11.194 16.386 1.00 84.31 127 THR A C 1
ATOM 928 O O . THR A 1 127 ? -15.678 -11.684 16.427 1.00 84.31 127 THR A O 1
ATOM 931 N N . ALA A 1 128 ? -14.032 -10.504 17.407 1.00 80.19 128 ALA A N 1
ATOM 932 C CA . ALA A 1 128 ? -14.745 -10.277 18.666 1.00 80.19 128 ALA A CA 1
ATOM 933 C C . ALA A 1 128 ? -15.989 -9.382 18.485 1.00 80.19 128 ALA A C 1
ATOM 935 O O . ALA A 1 128 ? -17.073 -9.688 18.993 1.00 80.19 128 ALA A O 1
ATOM 936 N N . LEU A 1 129 ? -15.864 -8.306 17.703 1.00 82.44 129 LEU A N 1
ATOM 937 C CA . LEU A 1 129 ? -16.968 -7.398 17.377 1.00 82.44 129 LEU A CA 1
ATOM 938 C C . LEU A 1 129 ? -18.078 -8.087 16.578 1.00 82.44 129 LEU A C 1
ATOM 940 O O . LEU A 1 129 ? -19.254 -7.910 16.878 1.00 82.44 129 LEU A O 1
ATOM 944 N N . PHE A 1 130 ? -17.735 -8.890 15.572 1.00 87.75 130 PHE A N 1
ATOM 945 C CA . PHE A 1 130 ? -18.725 -9.564 14.727 1.00 87.75 130 PHE A CA 1
ATOM 946 C C . PHE A 1 130 ? -19.440 -10.681 15.493 1.00 87.75 130 PHE A C 1
ATOM 948 O O . PHE A 1 130 ? -20.641 -10.863 15.326 1.00 87.75 130 PHE A O 1
ATOM 955 N N . GLN A 1 131 ? -18.734 -11.382 16.387 1.00 84.00 131 GLN A N 1
ATOM 956 C CA . GLN A 1 131 ? -19.349 -12.373 17.274 1.00 84.00 131 GLN A CA 1
ATOM 957 C C . GLN A 1 131 ? -20.335 -11.737 18.258 1.00 84.00 131 GLN A C 1
ATOM 959 O O . GLN A 1 131 ? -21.467 -12.198 18.361 1.00 84.00 131 GLN A O 1
ATOM 964 N N . SER A 1 132 ? -19.933 -10.662 18.942 1.00 80.06 132 SER A N 1
ATOM 965 C CA . SER A 1 132 ? -20.788 -9.964 19.918 1.00 80.06 132 SER A CA 1
ATOM 966 C C . SER A 1 132 ? -21.997 -9.261 19.293 1.00 80.06 132 SER A C 1
ATOM 968 O O . SER A 1 132 ? -22.992 -9.030 19.974 1.00 80.06 132 SER A O 1
ATOM 970 N N . SER A 1 133 ? -21.933 -8.937 18.002 1.00 82.94 133 SER A N 1
ATOM 971 C CA . SER A 1 133 ? -23.003 -8.264 17.254 1.00 82.94 133 SER A CA 1
ATOM 972 C C . SER A 1 133 ? -23.860 -9.195 16.395 1.00 82.94 133 SER A C 1
ATOM 974 O O . SER A 1 133 ? -24.801 -8.737 15.752 1.00 82.94 133 SER A O 1
ATOM 976 N N . GLY A 1 134 ? -23.542 -10.494 16.353 1.00 82.44 134 GLY A N 1
ATOM 977 C CA . GLY A 1 134 ? -24.231 -11.462 15.496 1.00 82.44 134 GLY A CA 1
ATOM 978 C C . GLY A 1 134 ? -23.990 -11.257 13.993 1.00 82.44 134 GLY A C 1
ATOM 979 O O . GLY A 1 134 ? -24.743 -11.782 13.172 1.00 82.44 134 GLY A O 1
ATOM 980 N N . VAL A 1 135 ? -22.955 -10.505 13.602 1.00 86.31 135 VAL A N 1
ATOM 981 C CA . VAL A 1 135 ? -22.629 -10.248 12.193 1.00 86.31 135 VAL A CA 1
ATOM 982 C C . VAL A 1 135 ? -21.889 -11.455 11.587 1.00 86.31 135 VAL A C 1
ATOM 984 O O . VAL A 1 135 ? -20.950 -11.985 12.191 1.00 86.31 135 VAL A O 1
ATOM 987 N N . PRO A 1 136 ? -22.239 -11.901 10.363 1.00 87.69 136 PRO A N 1
ATOM 988 C CA . PRO A 1 136 ? -21.562 -13.018 9.709 1.00 87.69 136 PRO A CA 1
ATOM 989 C C . PRO A 1 136 ? -20.059 -12.769 9.501 1.00 87.69 136 PRO A C 1
ATOM 991 O O . PRO A 1 136 ? -19.669 -11.824 8.814 1.00 87.69 136 PRO A O 1
ATOM 994 N N . ARG A 1 137 ? -19.203 -13.687 9.982 1.00 83.31 137 ARG A N 1
ATOM 995 C CA . ARG A 1 137 ? -17.728 -13.608 9.842 1.00 83.31 137 ARG A CA 1
ATOM 996 C C . ARG A 1 137 ? -17.238 -13.481 8.391 1.00 83.31 137 ARG A C 1
ATOM 998 O O . ARG A 1 137 ? -16.163 -12.948 8.152 1.00 83.31 137 ARG A O 1
ATOM 1005 N N . ARG A 1 138 ? -18.032 -13.911 7.404 1.00 87.94 138 ARG A N 1
ATOM 1006 C CA . ARG A 1 138 ? -17.719 -13.756 5.969 1.00 87.94 138 ARG A CA 1
ATOM 1007 C C . ARG A 1 138 ? -17.603 -12.298 5.506 1.00 87.94 138 ARG A C 1
ATOM 1009 O O . ARG A 1 138 ? -16.953 -12.041 4.504 1.00 87.94 138 ARG A O 1
ATOM 1016 N N . LEU A 1 139 ? -18.221 -11.352 6.218 1.00 87.94 139 LEU A N 1
ATOM 1017 C CA . LEU A 1 139 ? -18.158 -9.921 5.891 1.00 87.94 139 LEU A CA 1
ATOM 1018 C C . LEU A 1 139 ? -16.899 -9.245 6.451 1.00 87.94 139 LEU A C 1
ATOM 1020 O O . LEU A 1 139 ? -16.589 -8.110 6.103 1.00 87.94 139 LEU A O 1
ATOM 1024 N N . MET A 1 140 ? -16.166 -9.942 7.314 1.00 86.12 140 MET A N 1
ATOM 1025 C CA . MET A 1 140 ? -15.024 -9.408 8.044 1.00 86.12 140 MET A CA 1
ATOM 1026 C C . MET A 1 140 ? -13.845 -9.042 7.124 1.00 86.12 140 MET A C 1
ATOM 1028 O O . MET A 1 140 ? -13.351 -7.923 7.249 1.00 86.12 140 MET A O 1
ATOM 1032 N N . PRO A 1 141 ? -13.438 -9.879 6.140 1.00 86.31 141 PRO A N 1
ATOM 1033 C CA . PRO A 1 141 ? -12.380 -9.507 5.200 1.00 86.31 141 PRO A CA 1
ATOM 1034 C C . PRO A 1 141 ? -12.759 -8.286 4.360 1.00 86.31 141 PRO A C 1
ATOM 1036 O O . PRO A 1 141 ? -11.927 -7.414 4.141 1.00 86.31 141 PRO A O 1
ATOM 1039 N N . ALA A 1 142 ? -14.027 -8.197 3.941 1.00 86.75 142 ALA A N 1
ATOM 1040 C CA . ALA A 1 142 ? -14.531 -7.061 3.177 1.00 86.75 142 ALA A CA 1
ATOM 1041 C C . ALA A 1 142 ? -14.532 -5.771 4.011 1.00 86.75 142 ALA A C 1
ATOM 1043 O O . ALA A 1 142 ? -14.127 -4.731 3.509 1.00 86.75 142 ALA A O 1
ATOM 1044 N N . ALA A 1 143 ? -14.928 -5.832 5.287 1.00 88.12 143 ALA A N 1
ATOM 1045 C CA . ALA A 1 143 ? -14.906 -4.678 6.186 1.00 88.12 143 ALA A CA 1
ATOM 1046 C C . ALA A 1 143 ? -13.477 -4.186 6.474 1.00 88.12 143 ALA A C 1
ATOM 1048 O O . ALA A 1 143 ? -13.232 -2.980 6.457 1.00 88.12 143 ALA A O 1
ATOM 1049 N N . ILE A 1 144 ? -12.533 -5.110 6.693 1.00 86.69 144 ILE A N 1
ATOM 1050 C CA . ILE A 1 144 ? -11.115 -4.773 6.875 1.00 86.69 144 ILE A CA 1
ATOM 1051 C C . ILE A 1 144 ? -10.575 -4.139 5.592 1.00 86.69 144 ILE A C 1
ATOM 1053 O O . ILE A 1 144 ? -10.104 -3.010 5.642 1.00 86.69 144 ILE A O 1
ATOM 1057 N N . ALA A 1 145 ? -10.730 -4.803 4.441 1.00 84.69 145 ALA A N 1
ATOM 1058 C CA . ALA A 1 145 ? -10.252 -4.298 3.155 1.00 84.69 145 ALA A CA 1
ATOM 1059 C C . ALA A 1 145 ? -10.870 -2.941 2.783 1.00 84.69 145 ALA A C 1
ATOM 1061 O O . ALA A 1 145 ? -10.180 -2.081 2.241 1.00 84.69 145 ALA A O 1
ATOM 1062 N N . LEU A 1 146 ? -12.148 -2.721 3.106 1.00 85.56 146 LEU A N 1
ATOM 1063 C CA . LEU A 1 146 ? -12.804 -1.434 2.904 1.00 85.56 146 LEU A CA 1
ATOM 1064 C C . LEU A 1 146 ? -12.110 -0.338 3.725 1.00 85.56 146 LEU A C 1
ATOM 1066 O O . LEU A 1 146 ? -11.749 0.690 3.166 1.00 85.56 146 LEU A O 1
ATOM 1070 N N . GLY A 1 147 ? -11.863 -0.562 5.017 1.00 81.44 147 GLY A N 1
ATOM 1071 C CA . GLY A 1 147 ? -11.184 0.420 5.868 1.00 81.44 147 GLY A CA 1
ATOM 1072 C C . GLY A 1 147 ? -9.723 0.658 5.485 1.00 81.44 147 GLY A C 1
ATOM 1073 O O . GLY A 1 147 ? -9.286 1.803 5.407 1.00 81.44 147 GLY A O 1
ATOM 1074 N N . THR A 1 148 ? -8.976 -0.415 5.222 1.00 79.31 148 THR A N 1
ATOM 1075 C CA . THR A 1 148 ? -7.515 -0.369 5.076 1.00 79.31 148 THR A CA 1
ATOM 1076 C C . THR A 1 148 ? -7.039 -0.089 3.654 1.00 79.31 148 THR A C 1
ATOM 1078 O O . THR A 1 148 ? -5.97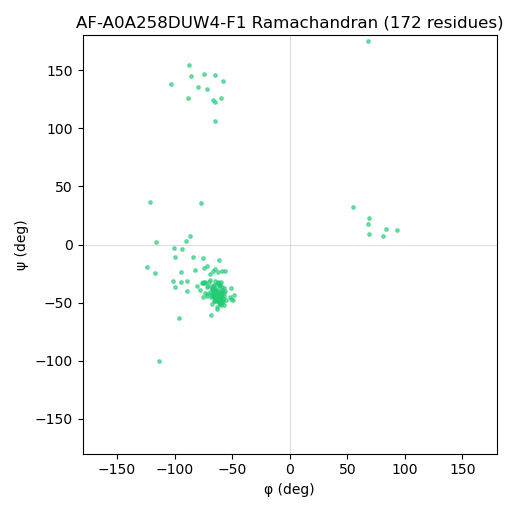8 0.498 3.474 1.00 79.31 148 THR A O 1
ATOM 1081 N N . SER A 1 149 ? -7.789 -0.528 2.639 1.00 74.44 149 SER A N 1
ATOM 1082 C CA . SER A 1 149 ? -7.308 -0.597 1.249 1.00 74.44 149 SER A CA 1
ATOM 1083 C C . SER A 1 149 ? -8.052 0.323 0.280 1.00 74.44 149 SER A C 1
ATOM 1085 O O . SER A 1 149 ? -7.766 0.285 -0.913 1.00 74.44 149 SER A O 1
ATOM 1087 N N . THR A 1 150 ? -9.016 1.122 0.754 1.00 73.44 150 THR A N 1
ATOM 1088 C CA . THR A 1 150 ? -9.786 2.041 -0.105 1.00 73.44 150 THR A CA 1
ATOM 1089 C C . THR A 1 150 ? -9.503 3.506 0.236 1.00 73.44 150 THR A C 1
ATOM 1091 O O . THR A 1 150 ? -8.470 4.043 -0.156 1.00 73.44 150 THR A O 1
ATOM 1094 N N . PHE A 1 151 ? -10.367 4.180 0.994 1.00 66.25 151 PHE A N 1
ATOM 1095 C CA . PHE A 1 151 ? -10.284 5.624 1.227 1.00 66.25 151 PHE A CA 1
ATOM 1096 C C . PHE A 1 151 ? -9.050 6.054 2.025 1.00 66.25 151 PHE A C 1
ATOM 1098 O O . PHE A 1 151 ? -8.484 7.104 1.726 1.00 66.25 151 PHE A O 1
ATOM 1105 N N . ALA A 1 152 ? -8.589 5.242 2.980 1.00 61.72 152 ALA A N 1
ATOM 1106 C CA . ALA A 1 152 ? -7.377 5.539 3.747 1.00 61.72 152 ALA A CA 1
ATOM 1107 C C . ALA A 1 152 ? -6.078 5.387 2.940 1.00 61.72 152 ALA A C 1
ATOM 1109 O O . ALA A 1 152 ? -5.052 5.928 3.336 1.00 61.72 152 ALA A O 1
ATOM 1110 N N . MET A 1 153 ? -6.126 4.670 1.817 1.00 63.03 153 MET A N 1
ATOM 1111 C CA . MET A 1 153 ? -4.983 4.462 0.931 1.00 63.03 153 MET A CA 1
ATOM 1112 C C . MET A 1 153 ? -5.003 5.388 -0.290 1.00 63.03 153 MET A C 1
ATOM 1114 O O . MET A 1 153 ? -3.943 5.835 -0.720 1.00 63.03 153 MET A O 1
ATOM 1118 N N . SER A 1 154 ? -6.189 5.678 -0.840 1.00 58.16 154 SER A N 1
ATOM 1119 C CA . SER A 1 154 ? -6.332 6.292 -2.170 1.00 58.16 154 SER A CA 1
ATOM 1120 C C . SER A 1 154 ? -7.122 7.601 -2.225 1.00 58.16 154 SER A C 1
ATOM 1122 O O . SER A 1 154 ? -7.006 8.299 -3.225 1.00 58.16 154 SER A O 1
ATOM 1124 N N . ALA A 1 155 ? -7.954 7.931 -1.227 1.00 52.16 155 ALA A N 1
ATOM 1125 C CA . ALA A 1 155 ? -8.925 9.028 -1.361 1.00 52.16 155 ALA A CA 1
ATOM 1126 C C . ALA A 1 155 ? -8.716 10.202 -0.395 1.00 52.16 155 ALA A C 1
ATOM 1128 O O . ALA A 1 155 ? -9.163 11.307 -0.695 1.00 52.16 155 ALA A O 1
ATOM 1129 N N . MET A 1 156 ? -8.079 9.993 0.764 1.00 56.00 156 MET A N 1
ATOM 1130 C CA . MET A 1 156 ? -7.876 11.074 1.733 1.00 56.00 156 MET A CA 1
ATOM 1131 C C . MET A 1 156 ? -6.569 11.850 1.468 1.00 56.00 156 MET A C 1
ATOM 1133 O O . MET A 1 156 ? -5.499 11.230 1.409 1.00 56.00 156 MET A O 1
ATOM 1137 N N . PRO A 1 157 ? -6.633 13.193 1.329 1.00 49.47 157 PRO A N 1
ATOM 1138 C CA . PRO A 1 157 ? -5.449 14.038 1.180 1.00 49.47 157 PRO A CA 1
ATOM 1139 C C . PRO A 1 157 ? -4.580 13.992 2.446 1.00 49.47 157 PRO A C 1
ATOM 1141 O O . PRO A 1 157 ? -5.099 13.867 3.553 1.00 49.47 157 PRO A O 1
ATOM 1144 N N . GLY A 1 158 ? -3.256 14.069 2.282 1.00 54.41 158 GLY A N 1
ATOM 1145 C CA . GLY A 1 158 ? -2.298 14.014 3.396 1.00 54.41 158 GLY A CA 1
ATOM 1146 C C . GLY A 1 158 ? -1.972 12.610 3.922 1.00 54.41 158 GLY A C 1
ATOM 1147 O O . GLY A 1 158 ? -1.265 12.485 4.919 1.00 54.41 158 GLY A O 1
ATOM 1148 N N . THR A 1 159 ? -2.448 11.545 3.267 1.00 54.41 159 THR A N 1
ATOM 1149 C CA . THR A 1 159 ? -2.034 10.172 3.592 1.00 54.41 159 THR A CA 1
ATOM 1150 C C . THR A 1 159 ? -0.551 9.964 3.245 1.00 54.41 159 THR A C 1
ATOM 1152 O O . THR A 1 159 ? -0.175 10.142 2.083 1.00 54.41 159 THR A O 1
ATOM 1155 N N . PRO A 1 160 ? 0.306 9.528 4.191 1.00 54.53 160 PRO A N 1
ATOM 1156 C CA . PRO A 1 160 ? 1.703 9.179 3.917 1.00 54.53 160 PRO A CA 1
ATOM 1157 C C . PRO A 1 160 ? 1.814 7.797 3.239 1.00 54.53 160 PRO A C 1
ATOM 1159 O O . PRO A 1 160 ? 2.718 7.011 3.521 1.00 54.53 160 PRO A O 1
ATOM 1162 N N . SER A 1 161 ? 0.853 7.453 2.376 1.00 58.59 161 SER A N 1
ATOM 1163 C CA . SER A 1 161 ? 0.802 6.176 1.676 1.00 58.59 161 SER A CA 1
ATOM 1164 C C . SER A 1 161 ? 1.633 6.252 0.396 1.00 58.59 161 SER A C 1
ATOM 1166 O O . SER A 1 161 ? 1.668 7.268 -0.300 1.00 58.59 161 SER A O 1
ATOM 1168 N N . ILE A 1 162 ? 2.282 5.140 0.045 1.00 58.59 162 ILE A N 1
ATOM 1169 C CA . ILE A 1 162 ? 3.075 4.998 -1.189 1.00 58.59 162 ILE A CA 1
ATOM 1170 C C . ILE A 1 162 ? 2.265 5.437 -2.421 1.00 58.59 162 ILE A C 1
ATOM 1172 O O . ILE A 1 162 ? 2.792 6.065 -3.334 1.00 58.59 162 ILE A O 1
ATOM 1176 N N . GLN A 1 163 ? 0.967 5.131 -2.419 1.00 61.38 163 GLN A N 1
ATOM 1177 C CA . GLN A 1 163 ? 0.058 5.404 -3.528 1.00 61.38 163 GLN A CA 1
ATOM 1178 C C . GLN A 1 163 ? -0.218 6.896 -3.736 1.00 61.38 163 GLN A C 1
ATOM 1180 O O . GLN A 1 163 ? -0.523 7.276 -4.860 1.00 61.38 163 GLN A O 1
ATOM 1185 N N . ASN A 1 164 ? -0.097 7.726 -2.696 1.00 61.81 164 ASN A N 1
ATOM 1186 C CA . ASN A 1 164 ? -0.311 9.170 -2.784 1.00 61.81 164 ASN A CA 1
ATOM 1187 C C . ASN A 1 164 ? 1.012 9.954 -2.839 1.00 61.81 164 ASN A C 1
ATOM 1189 O O . ASN A 1 164 ? 1.124 10.966 -3.523 1.00 61.81 164 ASN A O 1
ATOM 1193 N N . ALA A 1 165 ? 2.063 9.451 -2.192 1.00 62.50 165 ALA A N 1
ATOM 1194 C CA . ALA A 1 165 ? 3.372 10.095 -2.199 1.00 62.50 165 ALA A CA 1
ATOM 1195 C C . ALA A 1 165 ? 4.098 10.038 -3.546 1.00 62.50 165 ALA A C 1
ATOM 1197 O O . ALA A 1 165 ? 4.820 10.973 -3.884 1.00 62.50 165 ALA A O 1
ATOM 1198 N N . ILE A 1 166 ? 3.898 8.973 -4.329 1.00 63.22 166 ILE A N 1
ATOM 1199 C CA . ILE A 1 166 ? 4.499 8.870 -5.664 1.00 63.22 166 ILE A CA 1
ATOM 1200 C C . ILE A 1 166 ? 3.895 9.889 -6.639 1.00 63.22 166 ILE A C 1
ATOM 1202 O O . ILE A 1 166 ? 4.675 10.530 -7.339 1.00 63.22 166 ILE A O 1
ATOM 1206 N N . PRO A 1 167 ? 2.562 10.082 -6.713 1.00 58.00 167 PRO A N 1
ATOM 1207 C CA . PRO A 1 167 ? 1.977 10.989 -7.696 1.00 58.00 167 PRO A CA 1
ATOM 1208 C C . PRO A 1 167 ? 1.986 12.471 -7.300 1.00 58.00 167 PRO A C 1
ATOM 1210 O O . PRO A 1 167 ? 1.916 13.309 -8.195 1.00 58.00 167 PRO A O 1
ATOM 1213 N N . MET A 1 168 ? 2.090 12.819 -6.010 1.00 64.19 168 MET A N 1
ATOM 1214 C CA . MET A 1 168 ? 2.070 14.217 -5.538 1.00 64.19 168 MET A CA 1
ATOM 1215 C C . MET A 1 168 ? 3.034 15.155 -6.306 1.00 64.19 168 MET A C 1
ATOM 1217 O O . MET A 1 168 ? 2.576 16.191 -6.796 1.00 64.19 168 MET A O 1
ATOM 1221 N N . PRO A 1 169 ? 4.316 14.789 -6.539 1.00 63.41 169 PRO A N 1
ATOM 1222 C CA . PRO A 1 169 ? 5.235 15.598 -7.346 1.00 63.41 169 PRO A CA 1
ATOM 1223 C C . PRO A 1 169 ? 4.829 15.725 -8.821 1.00 63.41 169 PRO A C 1
ATOM 1225 O O . PRO A 1 169 ? 5.103 16.747 -9.443 1.00 63.41 169 PRO A O 1
ATOM 1228 N N . PHE A 1 170 ? 4.172 14.707 -9.387 1.00 63.84 170 PHE A N 1
ATOM 1229 C CA . PHE A 1 170 ? 3.715 14.719 -10.782 1.00 63.84 170 PHE A CA 1
ATOM 1230 C C . PHE A 1 170 ? 2.461 15.576 -10.977 1.00 63.84 170 PHE A C 1
ATOM 1232 O O . PHE A 1 170 ? 2.298 16.183 -12.033 1.00 63.84 170 PHE A O 1
ATOM 1239 N N . PHE A 1 171 ? 1.584 15.633 -9.971 1.00 62.62 171 PHE A N 1
ATOM 1240 C CA . PHE A 1 171 ? 0.348 16.419 -10.003 1.00 62.62 171 PHE A CA 1
ATOM 1241 C C . PHE A 1 171 ? 0.492 17.828 -9.404 1.00 62.62 171 PHE A C 1
ATOM 1243 O O . PHE A 1 171 ? -0.454 18.609 -9.470 1.00 62.62 171 PHE A O 1
ATOM 1250 N N . GLY A 1 172 ? 1.662 18.180 -8.859 1.00 59.97 172 GLY A N 1
ATOM 1251 C CA . GLY A 1 172 ? 1.926 19.506 -8.289 1.00 59.97 172 GLY A CA 1
ATOM 1252 C C . GLY A 1 172 ? 1.151 19.787 -6.998 1.00 59.97 172 GLY A C 1
ATOM 1253 O O . GLY A 1 172 ? 0.909 20.944 -6.661 1.00 59.97 172 GLY A O 1
ATOM 1254 N N . THR A 1 173 ? 0.736 18.737 -6.293 1.00 63.16 173 THR A N 1
ATOM 1255 C CA . THR A 1 173 ? -0.031 18.821 -5.046 1.00 63.16 173 THR A CA 1
ATOM 1256 C C . THR A 1 173 ? 0.881 18.542 -3.853 1.00 63.16 173 THR A C 1
ATOM 1258 O O . THR A 1 173 ? 1.705 17.631 -3.928 1.00 63.16 173 THR A O 1
ATOM 1261 N N . THR A 1 174 ? 0.734 19.311 -2.770 1.00 52.94 174 THR A N 1
ATOM 1262 C CA . THR A 1 174 ? 1.455 19.131 -1.493 1.00 52.94 174 THR A CA 1
ATOM 1263 C C . THR A 1 174 ? 0.748 18.181 -0.545 1.00 52.94 174 THR A C 1
ATOM 1265 O O . THR A 1 174 ? -0.500 18.286 -0.471 1.00 52.94 174 THR A O 1
#